Protein AF-A0A7W2TLZ8-F1 (afdb_monomer_lite)

Secondary structure (DSSP, 8-state):
----PPPPPHHHHHHHHHHHHHHHHHHHIIIIIHHHHHHHHSSPP-TTSTTSHHHHHHHH-HHHHHHHHHHHHHHHHHHHHHHHHHHHHHHT-

Radius of gyration: 18.7 Å; chains: 1; bounding box: 52×30×52 Å

Structure (mmCIF, N/CA/C/O backbone):
data_AF-A0A7W2TLZ8-F1
#
_entry.id   AF-A0A7W2TLZ8-F1
#
loop_
_atom_site.group_PDB
_atom_site.id
_atom_site.type_symbol
_atom_site.label_atom_id
_atom_site.label_alt_id
_atom_site.label_comp_id
_atom_site.label_asym_id
_atom_site.label_entity_id
_atom_site.label_seq_id
_atom_site.pdbx_PDB_ins_code
_atom_site.Cartn_x
_atom_site.Cartn_y
_atom_site.Cartn_z
_atom_site.occupancy
_atom_site.B_iso_or_equiv
_atom_site.auth_seq_id
_atom_site.auth_comp_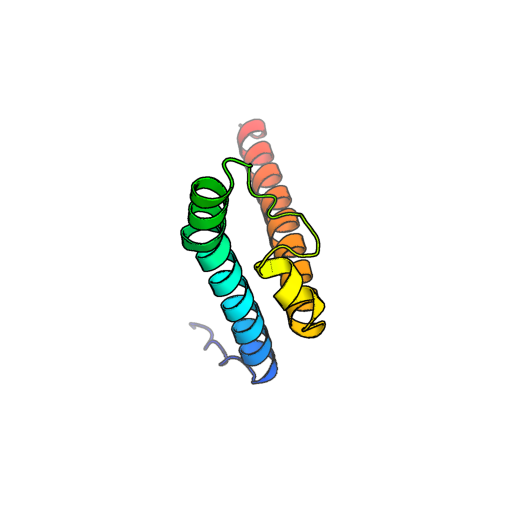id
_atom_site.auth_asym_id
_atom_site.auth_atom_id
_atom_site.pdbx_PDB_model_num
ATOM 1 N N . MET A 1 1 ? 20.282 12.721 -30.977 1.00 48.94 1 MET A N 1
ATOM 2 C CA . MET A 1 1 ? 18.910 12.293 -31.334 1.00 48.94 1 MET A CA 1
ATOM 3 C C . MET A 1 1 ? 18.138 12.072 -30.045 1.00 48.94 1 MET A C 1
ATOM 5 O O . MET A 1 1 ? 18.653 11.376 -29.181 1.00 48.94 1 MET A O 1
ATOM 9 N N . VAL A 1 2 ? 16.959 12.674 -29.878 1.00 65.88 2 VAL A N 1
ATOM 10 C CA . VAL A 1 2 ? 16.107 12.401 -28.708 1.00 65.88 2 VAL A CA 1
ATOM 11 C C . VAL A 1 2 ? 15.584 10.973 -28.844 1.00 65.88 2 VAL A C 1
ATOM 13 O O . VAL A 1 2 ? 14.929 10.648 -29.835 1.00 65.88 2 VAL A O 1
ATOM 16 N N . ALA A 1 3 ? 15.926 10.100 -27.897 1.00 74.75 3 ALA A N 1
ATOM 17 C CA . ALA A 1 3 ? 15.416 8.737 -27.884 1.00 74.75 3 ALA A CA 1
ATOM 18 C C . ALA A 1 3 ? 13.881 8.781 -27.804 1.00 74.75 3 ALA A C 1
ATOM 20 O O . ALA A 1 3 ? 13.323 9.359 -26.872 1.00 74.75 3 ALA A O 1
ATOM 21 N N . LYS A 1 4 ? 13.189 8.194 -28.790 1.00 78.12 4 LYS A N 1
ATOM 22 C CA . LYS A 1 4 ? 11.728 8.063 -28.743 1.00 78.12 4 LYS A CA 1
ATOM 23 C C . LYS A 1 4 ? 11.364 7.149 -27.572 1.00 78.12 4 LYS A C 1
ATOM 25 O O . LYS A 1 4 ? 11.704 5.966 -27.581 1.00 78.12 4 LYS A O 1
ATOM 30 N N . VAL A 1 5 ? 10.693 7.706 -26.568 1.00 85.62 5 VAL A N 1
ATOM 31 C CA . VAL A 1 5 ? 10.223 6.960 -25.396 1.00 85.62 5 VAL A CA 1
ATOM 32 C C . VAL A 1 5 ? 9.145 5.979 -25.848 1.00 85.62 5 VAL A C 1
ATOM 34 O O . VAL A 1 5 ? 8.173 6.367 -26.498 1.00 85.62 5 VAL A O 1
ATOM 37 N N . LYS A 1 6 ? 9.332 4.692 -25.542 1.00 89.75 6 LYS A N 1
ATOM 38 C CA . LYS A 1 6 ? 8.333 3.666 -25.853 1.00 89.75 6 LYS A CA 1
ATOM 39 C C . LYS A 1 6 ? 7.092 3.875 -24.976 1.00 89.75 6 LYS A C 1
ATOM 41 O O . LYS A 1 6 ? 7.250 4.212 -23.801 1.00 89.75 6 LYS A O 1
ATOM 46 N N . PRO A 1 7 ? 5.878 3.653 -25.509 1.00 92.06 7 PRO A N 1
ATOM 47 C CA . PRO A 1 7 ? 4.675 3.685 -24.693 1.00 92.06 7 PRO A CA 1
ATOM 48 C C . PRO A 1 7 ? 4.732 2.601 -23.614 1.00 92.06 7 PRO A C 1
ATOM 50 O O . PRO A 1 7 ? 5.399 1.573 -23.771 1.00 92.06 7 PRO A O 1
ATOM 53 N N . LEU A 1 8 ? 3.995 2.830 -22.530 1.00 93.31 8 LEU A N 1
ATOM 54 C CA . LEU A 1 8 ? 3.856 1.849 -21.465 1.00 93.31 8 LEU A CA 1
ATOM 55 C C . LEU A 1 8 ? 3.120 0.605 -21.964 1.00 93.31 8 LEU A C 1
ATOM 57 O O . LEU A 1 8 ? 2.138 0.689 -22.704 1.00 93.31 8 LEU A O 1
ATOM 61 N N . THR A 1 9 ? 3.570 -0.558 -21.510 1.00 96.12 9 THR A N 1
ATOM 62 C CA . THR A 1 9 ? 2.899 -1.828 -21.779 1.00 96.12 9 THR A CA 1
ATOM 63 C C . THR A 1 9 ? 1.612 -1.951 -20.964 1.00 96.12 9 THR A C 1
ATOM 65 O O . THR A 1 9 ? 1.424 -1.291 -19.939 1.00 96.12 9 THR A O 1
ATOM 68 N N . THR A 1 10 ? 0.722 -2.858 -21.366 1.00 95.00 10 THR A N 1
ATOM 69 C CA . THR A 1 10 ? -0.508 -3.167 -20.617 1.00 95.00 10 THR A CA 1
ATOM 70 C C . THR A 1 10 ? -0.225 -3.560 -19.164 1.00 95.00 10 THR A C 1
ATOM 72 O O . THR A 1 10 ? -0.940 -3.138 -18.254 1.00 95.00 10 THR A O 1
ATOM 75 N N . ALA A 1 11 ? 0.848 -4.320 -18.924 1.00 92.62 11 ALA A N 1
ATOM 76 C CA . ALA A 1 11 ? 1.258 -4.707 -17.578 1.00 92.62 11 ALA A CA 1
ATOM 77 C C . ALA A 1 11 ? 1.683 -3.489 -16.741 1.00 92.62 11 ALA A C 1
ATOM 79 O O . ALA A 1 11 ? 1.238 -3.348 -15.604 1.00 92.62 11 ALA A O 1
ATOM 80 N N . GLN A 1 12 ? 2.468 -2.573 -17.319 1.00 93.94 12 GLN A N 1
ATOM 81 C CA . GLN A 1 12 ? 2.876 -1.330 -16.652 1.00 93.94 12 GLN A CA 1
ATOM 82 C C . GLN A 1 12 ? 1.669 -0.441 -16.331 1.00 93.94 12 GLN A C 1
ATOM 84 O O . GLN A 1 12 ? 1.530 0.019 -15.202 1.00 93.94 12 GLN A O 1
ATOM 89 N N . ASN A 1 13 ? 0.743 -0.277 -17.280 1.00 95.31 13 ASN A N 1
ATOM 90 C CA . ASN A 1 13 ? -0.500 0.465 -17.051 1.00 95.31 13 ASN A CA 1
ATOM 91 C C . ASN A 1 13 ? -1.372 -0.174 -15.963 1.00 95.31 13 ASN A C 1
ATOM 93 O O . ASN A 1 13 ? -2.021 0.533 -15.199 1.00 95.31 13 ASN A O 1
ATOM 97 N N . THR A 1 14 ? -1.376 -1.504 -15.860 1.00 94.31 14 THR A N 1
ATOM 98 C CA . THR A 1 14 ? -2.090 -2.204 -14.784 1.00 94.31 14 THR A CA 1
ATOM 99 C C . THR A 1 14 ? -1.478 -1.877 -13.427 1.00 94.31 14 THR A C 1
ATOM 101 O O . THR A 1 14 ? -2.205 -1.499 -12.520 1.00 94.31 14 THR A O 1
ATOM 104 N N . VAL A 1 15 ? -0.150 -1.943 -13.294 1.00 95.06 15 VAL A N 1
ATOM 105 C CA . VAL A 1 15 ? 0.546 -1.561 -12.052 1.00 95.06 15 VAL A CA 1
ATOM 106 C C . VAL A 1 15 ? 0.232 -0.114 -11.664 1.00 95.06 15 VAL A C 1
ATOM 108 O O . VAL A 1 15 ? -0.059 0.153 -10.504 1.00 95.06 15 VAL A O 1
ATOM 111 N N . ILE A 1 16 ? 0.217 0.810 -12.630 1.00 95.25 16 ILE A N 1
ATOM 112 C CA . ILE A 1 16 ? -0.137 2.215 -12.382 1.00 95.25 16 ILE A CA 1
ATOM 113 C C . ILE A 1 16 ? -1.571 2.351 -11.865 1.00 95.25 16 ILE A C 1
ATOM 115 O O . ILE A 1 16 ? -1.798 3.110 -10.927 1.00 95.25 16 ILE A O 1
ATOM 119 N N . LYS A 1 17 ? -2.532 1.606 -12.424 1.00 95.19 17 LYS A N 1
ATOM 120 C CA . LYS A 1 17 ? -3.922 1.620 -11.942 1.00 95.19 17 LYS A CA 1
ATOM 121 C C . LYS A 1 17 ? -4.036 1.144 -10.493 1.00 95.19 17 LYS A C 1
ATOM 123 O O . LYS A 1 17 ? -4.734 1.780 -9.713 1.00 95.19 17 LYS A O 1
ATOM 128 N N . GLU A 1 18 ? -3.326 0.079 -10.123 1.00 95.00 18 GLU A N 1
ATOM 129 C CA . GLU A 1 18 ? -3.307 -0.424 -8.739 1.00 95.00 18 GLU A CA 1
ATOM 130 C C . GLU A 1 18 ? -2.689 0.593 -7.763 1.00 95.00 18 GLU A C 1
ATOM 132 O O . GLU A 1 18 ? -3.181 0.796 -6.649 1.00 95.00 18 GLU A O 1
ATOM 137 N N . LEU A 1 19 ? -1.624 1.281 -8.188 1.00 95.00 19 LEU A N 1
ATOM 138 C CA . LEU A 1 19 ? -1.019 2.359 -7.404 1.00 95.00 19 LEU A CA 1
ATOM 139 C C . LEU A 1 19 ? -1.973 3.540 -7.237 1.00 95.00 19 LEU A C 1
ATOM 141 O O . LEU A 1 19 ? -2.152 4.019 -6.120 1.00 95.00 19 LEU A O 1
ATOM 145 N N . ALA A 1 20 ? -2.608 3.977 -8.325 1.00 95.19 20 ALA A N 1
ATOM 146 C CA . ALA A 1 20 ? -3.576 5.066 -8.298 1.00 95.19 20 ALA A CA 1
ATOM 147 C C . ALA A 1 20 ? -4.750 4.744 -7.364 1.00 95.19 20 ALA A C 1
ATOM 149 O O . ALA A 1 20 ? -5.114 5.576 -6.538 1.00 95.19 20 ALA A O 1
ATOM 150 N N . LEU A 1 21 ? -5.280 3.517 -7.429 1.00 94.44 21 LEU A N 1
ATOM 151 C CA . LEU A 1 21 ? -6.319 3.043 -6.518 1.00 94.44 21 LEU A CA 1
ATOM 152 C C . LEU A 1 21 ? -5.882 3.185 -5.055 1.00 94.44 21 LEU A C 1
ATOM 154 O O . LEU A 1 21 ? -6.605 3.759 -4.246 1.00 94.44 21 LEU A O 1
ATOM 158 N N . THR A 1 22 ? -4.680 2.713 -4.718 1.00 94.75 22 THR A N 1
ATOM 159 C CA . THR A 1 22 ? -4.183 2.774 -3.335 1.00 94.75 22 THR A CA 1
ATOM 160 C C . THR A 1 22 ? -4.002 4.206 -2.844 1.00 94.75 22 THR A C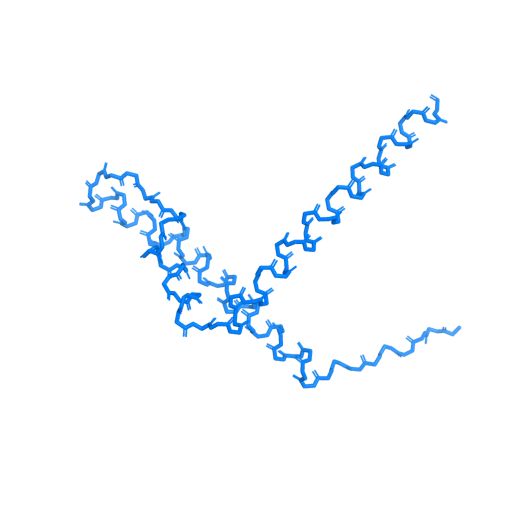 1
ATOM 162 O O . THR A 1 22 ? -4.349 4.510 -1.705 1.00 94.75 22 THR A O 1
ATOM 165 N N . LEU A 1 23 ? -3.488 5.092 -3.700 1.00 95.12 23 LEU A N 1
ATOM 166 C CA . LEU A 1 23 ? -3.299 6.502 -3.364 1.00 95.12 23 LEU A CA 1
ATOM 167 C C . LEU A 1 23 ? -4.633 7.198 -3.091 1.00 95.12 23 LEU A C 1
ATOM 169 O O . LEU A 1 23 ? -4.747 7.884 -2.082 1.00 95.12 23 LEU A O 1
ATOM 173 N N . VAL A 1 24 ? -5.650 6.956 -3.923 1.00 96.00 24 VAL A N 1
ATOM 174 C CA . VAL A 1 24 ? -6.995 7.516 -3.722 1.00 96.00 24 VAL A CA 1
ATOM 175 C C . VAL A 1 24 ? -7.612 7.010 -2.416 1.00 96.00 24 VAL A C 1
ATOM 177 O O . VAL A 1 24 ? -8.168 7.797 -1.657 1.00 96.00 24 VAL A O 1
ATOM 180 N N . PHE A 1 25 ? -7.480 5.718 -2.101 1.00 95.44 25 PHE A N 1
ATOM 181 C CA . PHE A 1 25 ? -7.961 5.179 -0.823 1.00 95.44 25 PHE A CA 1
ATOM 182 C C . PHE A 1 25 ? -7.237 5.800 0.375 1.00 95.44 25 PHE A C 1
ATOM 184 O O . PHE A 1 25 ? -7.893 6.216 1.328 1.00 95.44 25 PHE A O 1
ATOM 191 N N . SER A 1 26 ? -5.908 5.917 0.304 1.00 94.19 26 SER A N 1
ATOM 192 C CA . SER A 1 26 ? -5.106 6.562 1.346 1.00 94.19 26 SER A CA 1
ATOM 193 C C . SER A 1 26 ? -5.477 8.036 1.522 1.00 94.19 26 SER A C 1
ATOM 195 O O . SER A 1 26 ? -5.466 8.541 2.642 1.00 94.19 26 SER A O 1
ATOM 197 N N . GLU A 1 27 ? -5.783 8.740 0.435 1.00 95.56 27 GLU A N 1
ATOM 198 C CA . GLU A 1 27 ? -6.201 10.138 0.471 1.00 95.56 27 GLU A CA 1
ATOM 199 C C . GLU A 1 27 ? -7.572 10.288 1.140 1.00 95.56 27 GLU A C 1
ATOM 201 O O . GLU A 1 27 ? -7.704 11.051 2.098 1.00 95.56 27 GLU A O 1
ATOM 206 N N . ILE A 1 28 ? -8.564 9.509 0.696 1.00 96.44 28 ILE A N 1
ATOM 207 C CA . ILE A 1 28 ? -9.913 9.482 1.280 1.00 96.44 28 ILE A CA 1
ATOM 208 C C . ILE A 1 28 ? -9.851 9.108 2.762 1.00 96.44 28 ILE A C 1
ATOM 210 O O . ILE A 1 28 ? -10.556 9.692 3.585 1.00 96.44 28 ILE A O 1
ATOM 214 N N . GLU A 1 29 ? -8.987 8.162 3.129 1.00 94.69 29 GLU A N 1
ATOM 215 C CA . GLU A 1 29 ? -8.804 7.782 4.523 1.00 94.69 29 GLU A CA 1
ATOM 216 C C . GLU A 1 29 ? -8.333 8.960 5.382 1.00 94.69 29 GLU A C 1
ATOM 218 O O . GLU A 1 29 ? -8.872 9.181 6.465 1.00 94.69 29 GLU A O 1
ATOM 223 N N . GLN A 1 30 ? -7.354 9.731 4.903 1.00 94.69 30 GLN A N 1
ATOM 224 C CA . GLN A 1 30 ? -6.820 10.871 5.649 1.00 94.69 30 GLN A CA 1
ATOM 225 C C . GLN A 1 30 ? -7.768 12.073 5.663 1.00 94.69 30 GLN A C 1
ATOM 227 O O . GLN A 1 30 ? -7.854 12.750 6.684 1.00 94.69 30 GLN A O 1
ATOM 232 N N . GLN A 1 31 ? -8.451 12.351 4.551 1.00 95.56 31 GLN A N 1
ATOM 233 C CA . GLN A 1 31 ? -9.264 13.561 4.396 1.00 95.56 31 GLN A CA 1
ATOM 234 C C . GLN A 1 31 ? -10.711 13.397 4.868 1.00 95.56 31 GLN A C 1
ATOM 236 O O . GLN A 1 31 ? -11.328 14.380 5.263 1.00 95.56 31 GLN A O 1
ATOM 241 N N . VAL A 1 32 ? -11.259 12.180 4.822 1.00 95.94 32 VAL A N 1
ATOM 242 C CA . VAL A 1 32 ? -12.681 11.928 5.100 1.00 95.94 32 VAL A CA 1
ATOM 243 C C . VAL A 1 32 ? -12.842 10.969 6.272 1.00 95.94 32 VAL A C 1
ATOM 245 O O . VAL A 1 32 ? -13.426 11.331 7.288 1.00 95.94 32 VAL A O 1
ATOM 248 N N . VAL A 1 33 ? -12.288 9.757 6.172 1.00 93.81 33 VAL A N 1
ATOM 249 C CA . VAL A 1 33 ? -12.560 8.694 7.157 1.00 93.81 33 VAL A CA 1
ATOM 250 C C . VAL A 1 33 ? -12.021 9.056 8.533 1.00 93.81 33 VAL A C 1
ATOM 252 O O . VAL A 1 33 ? -12.740 8.947 9.525 1.00 93.81 33 VAL A O 1
ATOM 255 N N . LYS A 1 34 ? -10.762 9.495 8.600 1.00 94.00 34 LYS A N 1
ATOM 256 C CA . LYS A 1 34 ? -10.115 9.847 9.860 1.00 94.00 34 LYS A CA 1
ATOM 257 C C . LYS A 1 34 ? -10.833 11.004 10.572 1.00 94.00 34 LYS A C 1
ATOM 259 O O . LYS A 1 34 ? -11.209 10.790 11.723 1.00 94.00 34 LYS A O 1
ATOM 264 N N . PRO A 1 35 ? -11.079 12.171 9.940 1.00 94.56 35 PRO A N 1
ATOM 265 C CA . PRO A 1 35 ? -11.812 13.258 10.586 1.00 94.56 35 PRO A CA 1
ATOM 266 C C . PRO A 1 35 ? -13.200 12.830 11.062 1.00 94.56 35 PRO A C 1
ATOM 268 O O . PRO A 1 35 ? -13.532 13.051 12.222 1.00 94.56 35 PRO A O 1
ATOM 271 N N . SER A 1 36 ? -13.973 12.136 10.217 1.00 94.44 36 SER A N 1
ATOM 272 C CA . SER A 1 36 ? -15.315 11.678 10.591 1.00 94.44 36 SER A CA 1
ATOM 273 C C . SER A 1 36 ? -15.302 10.672 11.747 1.00 94.44 36 SER A C 1
ATOM 275 O O . SER A 1 36 ? -16.182 10.709 12.603 1.00 94.44 36 SER A O 1
ATOM 277 N N . TYR A 1 37 ? -14.309 9.779 11.810 1.00 94.06 37 TYR A N 1
ATOM 278 C CA . TYR A 1 37 ? -14.164 8.840 12.923 1.00 94.06 37 TYR A CA 1
ATOM 279 C C . TYR A 1 37 ? -13.797 9.550 14.231 1.00 94.06 37 TYR A C 1
ATOM 281 O O . TYR A 1 37 ? -14.366 9.243 15.281 1.00 94.06 37 TYR A O 1
ATOM 289 N N . GLU A 1 38 ? -12.845 10.483 14.180 1.00 95.25 38 GLU A N 1
ATOM 290 C CA . GLU A 1 38 ? -12.389 11.229 15.356 1.00 95.25 38 GLU A CA 1
ATOM 291 C C . GLU A 1 38 ? -13.502 12.139 15.897 1.00 95.25 38 GLU A C 1
ATOM 293 O O . GLU A 1 38 ? -13.706 12.185 17.109 1.00 95.25 38 GLU A O 1
ATOM 298 N N . GLU A 1 39 ? -14.285 12.772 15.018 1.00 95.19 39 GLU A N 1
ATOM 299 C CA . GLU A 1 39 ? -15.455 13.580 15.384 1.00 95.19 39 GLU A CA 1
ATOM 300 C C . GLU A 1 39 ? -16.571 12.733 16.015 1.00 95.19 39 GLU A C 1
ATOM 302 O O . GLU A 1 39 ? -17.105 13.088 17.064 1.00 95.19 39 GLU A O 1
ATOM 307 N N . ALA A 1 40 ? -16.899 11.581 15.422 1.00 94.69 40 ALA A N 1
ATOM 308 C CA . ALA A 1 40 ? -17.995 10.738 15.899 1.00 94.69 40 ALA A CA 1
ATOM 309 C C . ALA A 1 40 ? -17.670 9.977 17.196 1.00 94.69 40 ALA A C 1
ATOM 311 O O . ALA A 1 40 ? -18.565 9.703 17.995 1.00 94.69 40 ALA A O 1
ATOM 312 N N . THR A 1 41 ? -16.409 9.581 17.397 1.00 92.31 41 THR A N 1
ATOM 313 C CA . THR A 1 41 ? -16.019 8.699 18.513 1.00 92.31 41 THR A CA 1
ATOM 314 C C . THR A 1 41 ? -15.223 9.398 19.611 1.00 92.31 41 THR A C 1
ATOM 316 O O . THR A 1 41 ? -15.074 8.833 20.697 1.00 92.31 41 THR A O 1
ATOM 319 N N . GLY A 1 42 ? -14.656 10.576 19.332 1.00 93.06 42 GLY A N 1
ATOM 320 C CA . GLY A 1 42 ? -13.692 11.255 20.202 1.00 93.06 42 GLY A CA 1
ATOM 321 C C . GLY A 1 42 ? -12.362 10.506 20.371 1.00 93.06 42 GLY A C 1
ATOM 322 O O . GLY A 1 42 ? -11.517 10.921 21.163 1.00 93.06 42 GLY A O 1
ATOM 323 N N . LYS A 1 43 ? -12.159 9.383 19.666 1.00 92.94 43 LYS A N 1
ATOM 324 C CA . LYS A 1 43 ? -10.944 8.563 19.732 1.00 92.94 43 LYS A CA 1
ATOM 325 C C . LYS A 1 43 ? -10.078 8.828 18.517 1.00 92.94 43 LYS A C 1
ATOM 327 O O . LYS A 1 43 ? -10.584 8.944 17.409 1.00 92.94 43 LYS A O 1
ATOM 332 N N . LYS A 1 44 ? -8.762 8.815 18.720 1.00 92.62 44 LYS A N 1
ATOM 333 C CA . LYS A 1 44 ? -7.783 8.917 17.636 1.00 92.62 44 LYS A CA 1
ATOM 334 C C . LYS A 1 44 ? -7.948 7.762 16.645 1.00 92.62 44 LYS A C 1
ATOM 336 O O . LYS A 1 44 ? -8.023 6.603 17.059 1.00 92.62 44 LYS A O 1
ATOM 341 N N . TYR A 1 45 ? -7.963 8.076 15.354 1.00 91.75 45 TYR A N 1
ATOM 342 C CA . TYR A 1 45 ? -8.001 7.068 14.300 1.00 91.75 45 TYR A CA 1
ATOM 343 C C . TYR A 1 45 ? -6.627 6.406 14.134 1.00 91.75 45 TYR A C 1
ATOM 345 O O . TYR A 1 45 ? -5.603 7.093 14.046 1.00 91.75 45 TYR A O 1
ATOM 353 N N . A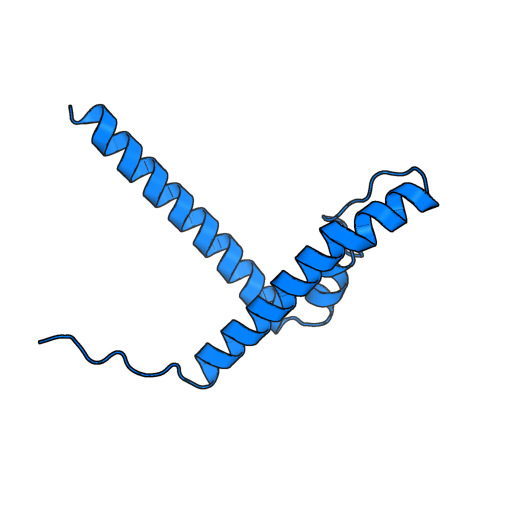SP A 1 46 ? -6.600 5.075 14.049 1.00 92.25 46 ASP A N 1
ATOM 354 C CA . ASP A 1 46 ? -5.383 4.309 13.775 1.00 92.25 46 ASP A CA 1
ATOM 355 C C . ASP A 1 46 ? -5.348 3.836 12.316 1.00 92.25 46 ASP A C 1
ATOM 357 O O . ASP A 1 46 ? -5.906 2.800 11.952 1.00 92.25 46 ASP A O 1
ATOM 361 N N . SER A 1 47 ? -4.641 4.587 11.470 1.00 87.75 47 SER A N 1
ATOM 362 C CA . SER A 1 47 ? -4.445 4.230 10.060 1.00 87.75 47 SER A CA 1
ATOM 363 C C . SER A 1 47 ? -3.578 2.977 9.861 1.00 87.75 47 SER A C 1
ATOM 365 O O . SER A 1 47 ? -3.575 2.421 8.765 1.00 87.75 47 SER A O 1
ATOM 367 N N . GLN A 1 48 ? -2.835 2.525 10.880 1.00 88.38 48 GLN A N 1
ATOM 368 C CA . GLN A 1 48 ? -2.013 1.309 10.817 1.00 88.38 48 GLN A CA 1
ATOM 369 C C . GLN A 1 48 ? -2.794 0.048 11.202 1.00 88.38 48 GLN A C 1
ATOM 371 O O . GLN A 1 48 ? -2.307 -1.062 10.981 1.00 88.38 48 GLN A O 1
ATOM 376 N N . HIS A 1 49 ? -4.007 0.196 11.737 1.00 90.56 49 HIS A N 1
ATOM 377 C CA . HIS A 1 49 ? -4.831 -0.936 12.128 1.00 90.56 49 HIS A CA 1
ATOM 378 C C . HIS A 1 49 ? -5.171 -1.817 10.906 1.00 90.56 49 HIS A C 1
ATOM 380 O O . HIS A 1 49 ? -5.478 -1.275 9.842 1.00 90.56 49 HIS A O 1
ATOM 386 N N . PRO A 1 50 ? -5.172 -3.162 11.010 1.00 87.94 50 PRO A N 1
ATOM 387 C CA . PRO A 1 50 ? -5.497 -4.046 9.881 1.00 87.94 50 PRO A CA 1
ATOM 388 C C . PRO A 1 50 ? -6.875 -3.794 9.253 1.00 87.94 50 PRO A C 1
ATOM 390 O O . PRO A 1 50 ? -7.048 -3.985 8.052 1.00 87.94 50 PRO A O 1
ATOM 393 N N . GLU A 1 51 ? -7.826 -3.329 10.066 1.00 89.31 51 GLU A N 1
ATOM 394 C CA . GLU A 1 51 ? -9.187 -2.958 9.650 1.00 89.31 51 GLU A CA 1
ATOM 395 C C . GLU A 1 51 ? -9.351 -1.464 9.326 1.00 89.31 51 GLU A C 1
ATOM 397 O O . GLU A 1 51 ? -10.476 -0.995 9.157 1.00 89.31 51 GLU A O 1
ATOM 402 N N . SER A 1 52 ? -8.259 -0.698 9.250 1.00 91.44 52 SER A N 1
ATOM 403 C CA . SER A 1 52 ? -8.326 0.672 8.736 1.00 91.44 52 SER A CA 1
ATOM 404 C C . SER A 1 52 ? -8.819 0.658 7.285 1.00 91.44 52 SER A C 1
ATOM 406 O O . SER A 1 52 ? -8.650 -0.330 6.565 1.00 91.44 52 SER A O 1
ATOM 408 N N . PHE A 1 53 ? -9.465 1.734 6.845 1.00 92.44 53 PHE A N 1
ATOM 409 C CA . PHE A 1 53 ? -10.116 1.819 5.538 1.00 92.44 53 PHE A CA 1
ATOM 410 C C . PHE A 1 53 ? -9.206 1.376 4.384 1.00 92.44 53 PHE A C 1
ATOM 412 O O . PHE A 1 53 ? -9.589 0.517 3.582 1.00 92.44 53 PHE A O 1
ATOM 419 N N . THR A 1 54 ? -7.977 1.895 4.333 1.00 93.56 54 THR A N 1
ATOM 420 C CA . THR A 1 54 ? -7.022 1.524 3.280 1.00 93.56 54 THR A CA 1
ATOM 421 C C . THR A 1 54 ? -6.510 0.099 3.471 1.00 93.56 54 THR A C 1
ATOM 423 O O . THR A 1 54 ? -6.436 -0.658 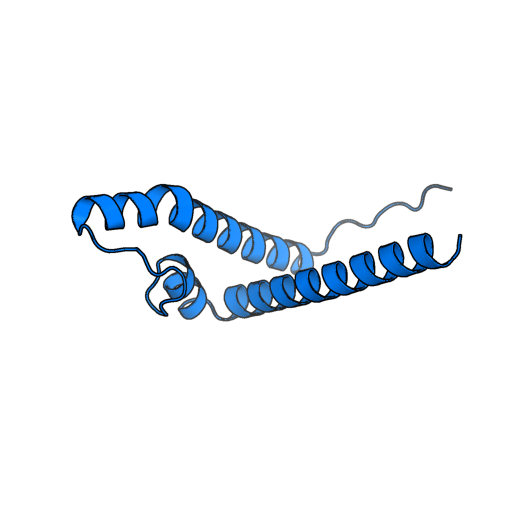2.502 1.00 93.56 54 THR A O 1
ATOM 426 N N . ASN A 1 55 ? -6.202 -0.319 4.705 1.00 93.00 55 ASN A N 1
ATOM 427 C CA . ASN A 1 55 ? -5.694 -1.669 4.960 1.00 93.00 55 ASN A CA 1
ATOM 428 C C . ASN A 1 55 ? -6.730 -2.751 4.654 1.00 93.00 55 ASN A C 1
ATOM 430 O O . ASN A 1 55 ? -6.367 -3.801 4.127 1.00 93.00 55 ASN A O 1
ATOM 434 N N . LYS A 1 56 ? -8.016 -2.483 4.881 1.00 94.69 56 LYS A N 1
ATOM 435 C CA . LYS A 1 56 ? -9.111 -3.386 4.524 1.00 94.69 56 LYS A CA 1
ATOM 436 C C . LYS A 1 56 ? -9.194 -3.613 3.014 1.00 94.69 56 LYS A C 1
ATOM 438 O O . LYS A 1 56 ? -9.334 -4.755 2.578 1.00 94.69 56 LYS A O 1
ATOM 443 N N . MET A 1 57 ? -9.042 -2.554 2.215 1.00 94.31 57 MET A N 1
ATOM 444 C CA . MET A 1 57 ? -8.953 -2.656 0.752 1.00 94.31 57 MET A CA 1
ATOM 445 C C . MET A 1 57 ? -7.699 -3.427 0.315 1.00 94.31 57 MET A C 1
ATOM 447 O O . MET A 1 57 ? -7.776 -4.335 -0.509 1.00 94.31 57 MET A O 1
ATOM 451 N N . LEU A 1 58 ? -6.540 -3.135 0.908 1.00 94.44 58 LEU A N 1
ATOM 452 C CA . LEU A 1 58 ? -5.301 -3.845 0.578 1.00 94.44 58 LEU A CA 1
ATOM 453 C C . LEU A 1 58 ? -5.369 -5.331 0.957 1.00 94.44 58 LEU A C 1
ATOM 455 O O . LEU A 1 58 ? -4.849 -6.184 0.241 1.00 94.44 58 LEU A O 1
ATOM 459 N N . ASN A 1 59 ? -6.015 -5.670 2.070 1.00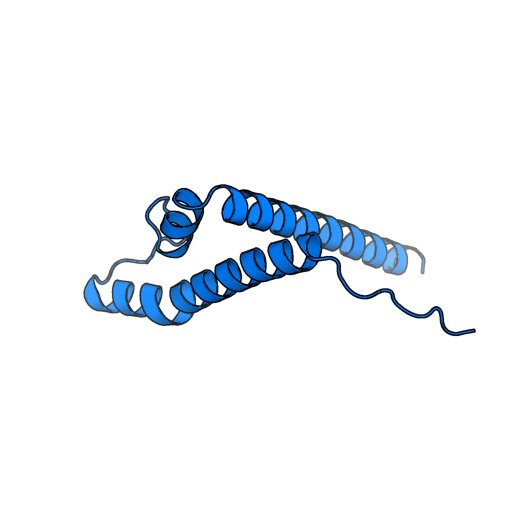 93.56 59 ASN A N 1
ATOM 460 C CA . ASN A 1 59 ? -6.175 -7.053 2.507 1.00 93.56 59 ASN A CA 1
ATOM 461 C C . ASN A 1 59 ? -7.133 -7.846 1.605 1.00 93.56 59 ASN A C 1
ATOM 463 O O . ASN A 1 59 ? -6.942 -9.052 1.459 1.00 93.56 59 ASN A O 1
ATOM 467 N N . SER A 1 60 ? -8.107 -7.192 0.963 1.00 93.44 60 SER A N 1
ATOM 468 C CA . SER A 1 60 ? -8.998 -7.838 -0.009 1.00 93.44 60 SER A CA 1
ATOM 469 C C . SER A 1 60 ? -8.409 -7.927 -1.421 1.00 93.44 60 SER A C 1
ATOM 471 O O . SER A 1 60 ? -8.864 -8.757 -2.208 1.00 93.44 60 SER A O 1
ATOM 473 N N . ASN A 1 61 ? -7.372 -7.140 -1.743 1.00 93.31 61 ASN A N 1
ATOM 474 C CA . ASN A 1 61 ? -6.690 -7.180 -3.037 1.00 93.31 61 ASN A CA 1
ATOM 475 C C . ASN A 1 61 ? -5.170 -7.437 -2.902 1.00 93.31 61 ASN A C 1
ATOM 477 O O . ASN A 1 61 ? -4.366 -6.498 -2.826 1.00 93.31 61 ASN A O 1
ATOM 481 N N . PRO A 1 62 ? -4.739 -8.717 -2.937 1.00 91.62 62 PRO A N 1
ATOM 482 C CA . PRO A 1 62 ? -3.335 -9.097 -2.764 1.00 91.62 62 PRO A CA 1
ATOM 483 C C . PRO A 1 62 ? -2.382 -8.464 -3.783 1.00 91.62 62 PRO A C 1
ATOM 485 O O . PRO A 1 62 ? -1.239 -8.150 -3.449 1.00 91.62 62 PRO A O 1
ATOM 488 N N . LYS A 1 63 ? -2.841 -8.252 -5.024 1.00 91.25 63 LYS A N 1
ATOM 489 C CA . LYS A 1 63 ? -2.019 -7.664 -6.087 1.00 91.25 63 LYS A CA 1
ATOM 490 C C . LYS A 1 63 ? -1.767 -6.183 -5.830 1.00 91.25 63 LYS A C 1
ATOM 492 O O . LYS A 1 63 ? -0.622 -5.740 -5.903 1.00 91.25 63 LYS A O 1
ATOM 497 N N . THR A 1 64 ? -2.812 -5.436 -5.482 1.00 93.00 64 THR A N 1
ATOM 498 C CA . THR A 1 64 ? -2.694 -4.028 -5.085 1.00 93.00 64 THR A CA 1
ATOM 499 C C . THR A 1 64 ? -1.769 -3.887 -3.880 1.00 93.00 64 THR A C 1
ATOM 501 O O . THR A 1 64 ? -0.851 -3.069 -3.902 1.00 93.00 64 THR A O 1
ATOM 504 N N . LYS A 1 65 ? -1.919 -4.760 -2.875 1.00 94.62 65 LYS A N 1
ATOM 505 C CA . LYS A 1 65 ? -1.042 -4.807 -1.697 1.00 94.62 65 LYS A CA 1
ATOM 506 C C . LYS A 1 65 ? 0.419 -5.044 -2.049 1.00 94.62 65 LYS A C 1
ATOM 508 O O . LYS A 1 65 ? 1.284 -4.317 -1.564 1.00 94.62 65 LYS A O 1
ATOM 513 N N . GLN A 1 66 ? 0.702 -6.012 -2.917 1.00 95.06 66 GLN A N 1
ATOM 514 C CA . GLN A 1 66 ? 2.063 -6.287 -3.373 1.00 95.06 66 GLN A CA 1
ATOM 515 C C . GLN A 1 66 ? 2.677 -5.072 -4.081 1.00 95.06 66 GLN A C 1
ATOM 517 O O . GLN A 1 66 ? 3.817 -4.693 -3.805 1.00 95.06 66 GLN A O 1
ATOM 522 N N . VAL A 1 67 ? 1.919 -4.451 -4.985 1.00 95.00 67 VAL A N 1
ATOM 523 C CA . VAL A 1 67 ? 2.353 -3.274 -5.745 1.00 95.00 67 VAL A CA 1
ATOM 524 C C . VAL A 1 67 ? 2.602 -2.077 -4.816 1.00 95.00 67 VAL A C 1
ATOM 526 O O . VAL A 1 67 ? 3.626 -1.402 -4.942 1.00 95.00 67 VAL A O 1
ATOM 529 N N . TRP A 1 68 ? 1.730 -1.860 -3.832 1.00 94.75 68 TRP A N 1
ATOM 530 C CA . TRP A 1 68 ? 1.881 -0.812 -2.826 1.00 94.75 68 TRP A CA 1
ATOM 531 C C . TRP A 1 68 ? 3.135 -0.996 -1.963 1.00 94.75 68 TRP A C 1
ATOM 533 O O . TRP A 1 68 ? 3.936 -0.072 -1.819 1.00 94.75 68 TRP A O 1
ATOM 543 N N . GLN A 1 69 ? 3.369 -2.207 -1.456 1.00 94.56 69 GLN A N 1
ATOM 544 C CA . GLN A 1 69 ? 4.570 -2.526 -0.677 1.00 94.56 69 GLN A CA 1
ATOM 545 C C . GLN A 1 69 ? 5.852 -2.346 -1.500 1.00 94.56 69 GLN A C 1
ATOM 547 O O . GLN A 1 69 ? 6.856 -1.829 -1.000 1.00 94.56 69 GLN A O 1
ATOM 552 N N . ALA A 1 70 ? 5.823 -2.739 -2.778 1.00 95.75 70 ALA A N 1
ATOM 553 C CA . ALA A 1 70 ? 6.943 -2.530 -3.687 1.00 95.75 70 ALA A CA 1
ATOM 554 C C . ALA A 1 70 ? 7.251 -1.033 -3.868 1.00 95.75 70 ALA A C 1
ATOM 556 O O . ALA A 1 70 ? 8.420 -0.645 -3.802 1.00 95.75 70 ALA A O 1
ATOM 557 N N . LEU A 1 71 ? 6.222 -0.188 -4.016 1.00 95.00 71 LEU A N 1
ATOM 558 C CA . LEU A 1 71 ? 6.390 1.265 -4.089 1.00 95.00 71 LEU A CA 1
ATOM 559 C C . LEU A 1 71 ? 6.994 1.833 -2.797 1.00 95.00 71 LEU A C 1
ATOM 561 O O . LEU A 1 71 ? 7.974 2.573 -2.862 1.00 95.00 71 LEU A O 1
ATOM 565 N N . GLN A 1 72 ? 6.466 1.468 -1.626 1.00 93.94 72 GLN A N 1
ATOM 566 C CA . GLN A 1 72 ? 6.985 1.945 -0.335 1.00 93.94 72 GLN A CA 1
ATOM 567 C C . GLN A 1 72 ? 8.473 1.611 -0.154 1.00 93.94 72 GLN A C 1
ATOM 569 O O . GLN A 1 72 ? 9.268 2.451 0.288 1.00 93.94 72 GLN A O 1
AT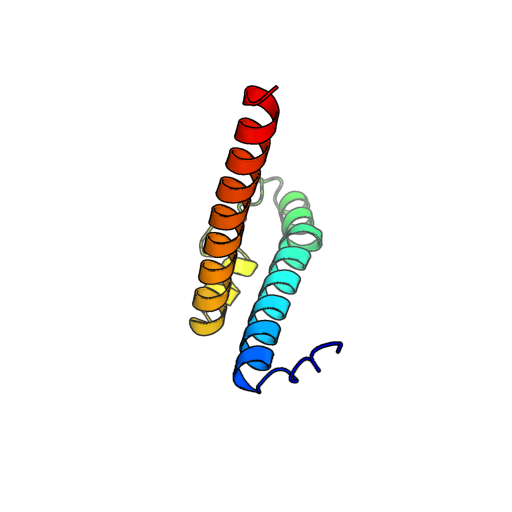OM 574 N N . LYS A 1 73 ? 8.876 0.398 -0.551 1.00 96.12 73 LYS A N 1
ATOM 575 C CA . LYS A 1 73 ? 10.282 -0.019 -0.542 1.00 96.12 73 LYS A CA 1
ATOM 576 C C . LYS A 1 73 ? 11.120 0.811 -1.516 1.00 96.12 73 LYS A C 1
ATOM 578 O O . LYS A 1 73 ? 12.209 1.247 -1.146 1.00 96.12 73 LYS A O 1
ATOM 583 N N . ALA A 1 74 ? 10.619 1.054 -2.727 1.00 95.88 74 ALA A N 1
ATOM 584 C CA . ALA A 1 74 ? 11.310 1.867 -3.726 1.00 95.88 74 ALA A CA 1
ATOM 585 C C . ALA A 1 74 ? 11.528 3.308 -3.236 1.00 95.88 74 ALA A C 1
ATOM 587 O O . ALA A 1 74 ? 12.651 3.801 -3.293 1.00 95.88 74 ALA A O 1
ATOM 588 N N . ILE A 1 75 ? 10.498 3.936 -2.659 1.00 94.81 75 ILE A N 1
ATOM 589 C CA . ILE A 1 75 ? 10.581 5.279 -2.062 1.00 94.81 75 ILE A CA 1
ATOM 590 C C . ILE A 1 75 ? 11.627 5.311 -0.947 1.00 94.81 75 ILE A C 1
ATOM 592 O O . ILE A 1 75 ? 12.467 6.208 -0.900 1.00 94.81 75 ILE A O 1
ATOM 596 N N . THR A 1 76 ? 11.606 4.320 -0.054 1.00 95.50 76 THR A N 1
ATOM 597 C CA . THR A 1 76 ? 12.560 4.243 1.061 1.00 95.50 76 THR A CA 1
ATOM 598 C C . THR A 1 76 ? 14.000 4.125 0.563 1.00 95.50 76 THR A C 1
ATOM 600 O O . THR A 1 76 ? 14.897 4.790 1.083 1.00 95.50 76 THR A O 1
ATOM 603 N N . ASN A 1 77 ? 14.229 3.287 -0.449 1.00 95.38 77 ASN A N 1
ATOM 604 C CA . ASN A 1 77 ? 15.550 3.097 -1.036 1.00 95.38 77 ASN A CA 1
ATOM 605 C C . ASN A 1 77 ? 16.041 4.357 -1.750 1.00 95.38 77 ASN A C 1
ATOM 607 O O . ASN A 1 77 ? 17.184 4.759 -1.535 1.00 95.38 77 ASN A O 1
ATOM 611 N N . GLU A 1 78 ? 15.182 5.003 -2.541 1.00 95.38 78 GLU A N 1
ATOM 612 C CA . GLU A 1 78 ? 15.554 6.229 -3.243 1.00 95.38 78 GLU A CA 1
ATOM 613 C C . GLU A 1 78 ? 15.847 7.352 -2.249 1.00 95.38 78 GLU A C 1
ATOM 615 O O . GLU A 1 78 ? 16.875 8.012 -2.359 1.00 95.38 78 GLU A O 1
ATOM 620 N N . ARG A 1 79 ? 15.039 7.499 -1.192 1.00 94.94 79 ARG A N 1
ATOM 621 C CA . ARG A 1 79 ? 15.306 8.474 -0.126 1.00 94.94 79 ARG A CA 1
ATOM 622 C C . ARG A 1 79 ? 16.679 8.260 0.511 1.00 94.94 79 ARG A C 1
ATOM 624 O O . ARG A 1 79 ? 17.430 9.216 0.663 1.00 94.94 79 ARG A O 1
ATOM 631 N N . LYS A 1 80 ? 17.034 7.015 0.850 1.00 94.56 80 LYS A N 1
ATOM 632 C CA . LYS A 1 80 ? 18.364 6.690 1.397 1.00 94.56 80 LYS A CA 1
ATOM 633 C C . LYS A 1 80 ? 19.486 7.032 0.418 1.00 94.56 80 LYS A C 1
ATOM 635 O O . LYS A 1 80 ? 20.516 7.545 0.839 1.00 94.56 80 LYS A O 1
ATOM 640 N N . ARG A 1 81 ? 19.295 6.744 -0.871 1.00 93.44 81 ARG A N 1
ATOM 641 C CA . ARG A 1 81 ? 20.274 7.044 -1.920 1.00 93.44 81 ARG A CA 1
ATOM 642 C C . ARG A 1 81 ? 20.500 8.548 -2.070 1.00 93.44 81 ARG A C 1
ATOM 644 O O . ARG A 1 81 ? 21.646 8.978 -2.100 1.00 93.44 81 ARG A O 1
ATOM 651 N N . GLN A 1 82 ? 19.424 9.328 -2.125 1.00 92.69 82 GLN A N 1
ATOM 652 C CA . GLN A 1 82 ? 19.496 10.782 -2.278 1.00 92.69 82 GLN A CA 1
ATOM 653 C C . GLN A 1 82 ? 20.107 11.465 -1.047 1.00 92.69 82 GLN A C 1
ATOM 655 O O . GLN A 1 82 ? 20.892 12.394 -1.202 1.00 92.69 82 GLN A O 1
ATOM 660 N N . LEU A 1 83 ? 19.819 10.974 0.165 1.00 92.94 83 LEU A N 1
ATOM 661 C CA . LEU A 1 83 ? 20.452 11.480 1.390 1.00 92.94 83 LEU A CA 1
ATOM 662 C C . LEU A 1 83 ? 21.971 11.272 1.377 1.00 92.94 83 LEU A C 1
ATOM 664 O O . LEU A 1 83 ? 22.705 12.231 1.579 1.00 92.94 83 LEU A O 1
ATOM 668 N N . LYS A 1 84 ? 22.439 10.059 1.054 1.00 90.69 84 LYS A N 1
ATOM 669 C CA . LYS A 1 84 ? 23.880 9.773 0.945 1.00 90.69 84 LYS A CA 1
ATOM 670 C C . LYS A 1 84 ? 24.569 10.648 -0.096 1.00 90.69 84 LYS A C 1
ATOM 672 O O . LYS A 1 84 ? 25.626 11.201 0.170 1.00 90.69 84 LYS A O 1
ATOM 677 N N . PHE A 1 85 ? 23.944 10.804 -1.262 1.00 89.12 85 PHE A N 1
ATOM 678 C CA . PHE A 1 85 ? 24.477 11.656 -2.320 1.00 89.12 85 PHE A CA 1
ATOM 679 C C . PHE A 1 85 ? 24.595 13.122 -1.874 1.00 89.12 85 PHE A C 1
ATOM 681 O O . PHE A 1 85 ? 25.583 13.778 -2.184 1.00 89.12 85 PHE A O 1
ATOM 688 N N . GLY A 1 86 ? 23.621 13.626 -1.109 1.00 87.81 86 GLY A N 1
ATOM 689 C CA . GLY A 1 86 ? 23.694 14.957 -0.506 1.00 87.81 86 GLY A CA 1
ATOM 690 C C . GLY A 1 86 ? 24.815 15.087 0.532 1.00 87.81 86 GLY A C 1
ATOM 691 O O . GLY A 1 86 ? 25.560 16.060 0.501 1.00 87.81 86 GLY A O 1
ATOM 692 N N . GLU A 1 87 ? 24.975 14.102 1.419 1.00 83.19 87 GLU A N 1
ATOM 693 C CA . GLU A 1 87 ? 26.037 14.082 2.441 1.00 83.19 87 GLU A CA 1
ATOM 694 C C . GLU A 1 87 ? 27.446 14.040 1.822 1.00 83.19 87 GLU A C 1
ATOM 696 O O . GLU A 1 87 ? 28.348 14.738 2.283 1.00 83.19 87 GLU A O 1
ATOM 701 N N . GLU A 1 88 ? 27.637 13.271 0.747 1.00 80.31 88 GLU A N 1
ATOM 702 C CA . GLU A 1 88 ? 28.902 13.191 0.003 1.00 80.31 88 GLU A CA 1
ATOM 703 C C . GLU A 1 88 ? 29.260 14.518 -0.686 1.00 80.31 88 GLU A C 1
ATOM 705 O O . GLU A 1 88 ? 30.431 14.891 -0.725 1.00 80.31 88 GLU A O 1
ATOM 710 N N . GLN A 1 89 ? 28.268 15.266 -1.180 1.00 71.56 89 GLN A N 1
ATOM 711 C CA . GLN A 1 89 ? 28.494 16.598 -1.755 1.00 71.56 89 GLN A CA 1
ATOM 712 C C . GLN A 1 89 ? 28.841 17.658 -0.706 1.00 71.56 89 GLN A C 1
ATOM 714 O O . GLN A 1 89 ? 29.586 18.585 -1.008 1.00 71.56 89 GLN A O 1
ATOM 719 N N . VAL A 1 90 ? 28.310 17.534 0.514 1.00 70.06 90 VAL A N 1
ATOM 720 C CA . VAL A 1 90 ? 28.603 18.461 1.619 1.00 70.06 90 VAL A CA 1
ATOM 721 C C . VAL A 1 90 ? 29.977 18.185 2.234 1.00 70.06 90 VAL A C 1
ATOM 723 O O . VAL A 1 90 ? 30.678 19.127 2.578 1.00 70.06 90 VAL A O 1
ATOM 726 N N . ASN A 1 91 ? 30.388 16.918 2.338 1.00 62.44 91 ASN A N 1
ATOM 727 C CA . ASN A 1 91 ? 31.679 16.527 2.925 1.00 62.44 91 ASN A CA 1
ATOM 728 C C . ASN A 1 91 ? 32.855 16.541 1.928 1.00 62.44 91 ASN A C 1
ATOM 730 O O . ASN A 1 91 ? 33.998 16.334 2.331 1.00 62.44 91 ASN A O 1
ATOM 734 N N . GLY A 1 92 ? 32.583 16.726 0.633 1.00 57.59 92 GLY A N 1
ATOM 735 C CA . GLY A 1 92 ? 33.585 16.813 -0.435 1.00 57.59 92 GLY A CA 1
ATOM 736 C C . GLY A 1 92 ? 34.074 18.232 -0.752 1.00 57.59 92 GLY A C 1
ATOM 737 O O . GLY A 1 92 ? 34.784 18.391 -1.745 1.00 57.59 92 GLY A O 1
ATOM 738 N N . ASN A 1 93 ? 33.684 19.232 0.050 1.00 46.66 93 ASN A N 1
ATOM 739 C CA . ASN A 1 93 ? 34.061 20.644 -0.082 1.00 46.66 93 ASN A CA 1
ATOM 740 C C . ASN A 1 93 ? 34.853 21.128 1.136 1.00 46.66 93 ASN A C 1
ATOM 742 O O . ASN A 1 93 ? 34.352 20.943 2.267 1.00 46.66 93 ASN A O 1
#

Foldseek 3Di:
DPPDDDDDDPVRVVLVVLVVVLVVQVVCLVPPVQVVCCVVPVDGDDCPDCPRRSNVVCVVPVVSVVSVVVVVVVVVVVVVVVVVVVVCVVVVD

Sequence (93 aa):
MVAKVKPLTTAQNTVIKELALTLVFSEIEQQVVKPSYEEATGKKYDSQHPESFTNKMLNSNPKTKQVWQALQKAITNERKRQLKFGEEQVNGN

pLDDT: mean 90.47, std 9.64, range [46.66, 96.44]